Protein AF-A0A6V7JHS9-F1 (afdb_monomer_lite)

Radius of gyration: 16.71 Å; chains: 1; bounding box: 34×28×44 Å

Sequence (81 aa):
NTLQTEIRKLFPHLVNPDLKHEFHFVHRLDYATSGVICIALNRHAARAASTAFEKRCAKKYYLALVHGYVQQPSLLINKPI

Foldseek 3Di:
DDPLVVCCVVPVVLADPVDPSRWLFLDDDDPPDDDDTDTDSDDVSSVVSNVCVVVVVDDDDDDDDDPDDDPDPDDDDDDDD

Structure (mmCIF, N/CA/C/O backbone):
data_AF-A0A6V7JHS9-F1
#
_entry.id   AF-A0A6V7JHS9-F1
#
loop_
_atom_site.group_PDB
_atom_site.id
_atom_site.type_symbol
_atom_site.label_atom_id
_atom_site.label_alt_id
_atom_site.label_comp_id
_atom_site.label_asym_id
_atom_site.label_entity_id
_atom_site.label_seq_id
_atom_site.pdbx_PDB_ins_code
_atom_site.Cartn_x
_atom_site.Cartn_y
_atom_site.Cartn_z
_atom_site.occupancy
_atom_site.B_iso_or_equiv
_atom_site.auth_seq_id
_atom_site.auth_comp_id
_atom_site.auth_asym_id
_atom_site.auth_atom_id
_atom_site.pdbx_PDB_model_num
ATOM 1 N N . ASN A 1 1 ? -2.560 -16.752 -4.712 1.00 82.12 1 ASN A N 1
ATOM 2 C CA . ASN A 1 1 ? -2.559 -15.591 -5.624 1.00 82.12 1 ASN A CA 1
ATOM 3 C C . ASN A 1 1 ? -1.950 -14.409 -4.878 1.00 82.12 1 ASN A C 1
ATOM 5 O O . ASN A 1 1 ? -2.325 -14.234 -3.727 1.00 82.12 1 ASN A O 1
ATOM 9 N N . THR A 1 2 ? -0.982 -13.678 -5.437 1.00 96.25 2 THR A N 1
ATOM 10 C CA . THR A 1 2 ? -0.305 -12.561 -4.740 1.00 96.25 2 THR A CA 1
ATOM 11 C C . THR A 1 2 ? -0.551 -11.243 -5.464 1.00 96.25 2 THR A C 1
ATOM 13 O O . THR A 1 2 ? -0.834 -11.234 -6.661 1.00 96.25 2 THR A O 1
ATOM 16 N N . LEU A 1 3 ? -0.384 -10.119 -4.761 1.00 96.06 3 LEU A N 1
ATOM 17 C CA . LEU A 1 3 ? -0.504 -8.795 -5.373 1.00 96.06 3 LEU A CA 1
ATOM 18 C C . LEU A 1 3 ? 0.482 -8.607 -6.541 1.00 96.06 3 LEU A C 1
ATOM 20 O O . LEU A 1 3 ? 0.100 -8.078 -7.578 1.00 96.06 3 LEU A O 1
ATOM 24 N N . GLN A 1 4 ? 1.716 -9.110 -6.417 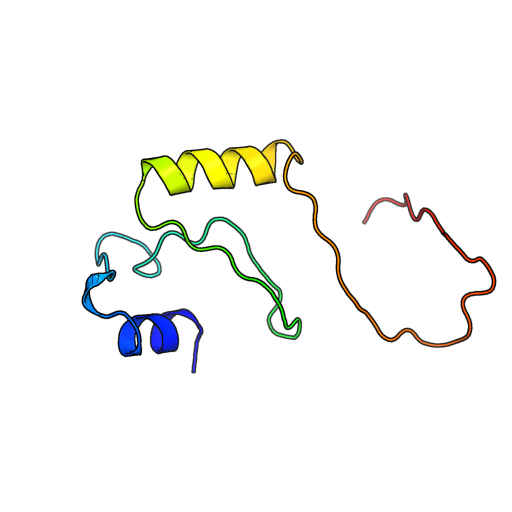1.00 97.19 4 GLN A N 1
ATOM 25 C CA . GLN A 1 4 ? 2.689 -9.132 -7.515 1.00 97.19 4 GLN A CA 1
ATOM 26 C C . GLN A 1 4 ? 2.126 -9.847 -8.751 1.00 97.19 4 GLN A C 1
ATOM 28 O O . GLN A 1 4 ? 2.212 -9.323 -9.860 1.00 97.19 4 GLN A O 1
ATOM 33 N N . THR A 1 5 ? 1.560 -11.046 -8.571 1.00 97.50 5 THR A N 1
ATOM 34 C CA . THR A 1 5 ? 1.013 -11.836 -9.680 1.00 97.50 5 THR A CA 1
ATOM 35 C C . THR A 1 5 ? -0.146 -11.114 -10.367 1.00 97.50 5 THR A C 1
ATOM 37 O O . THR A 1 5 ? -0.215 -11.118 -11.593 1.00 97.50 5 THR A O 1
ATOM 40 N N . GLU A 1 6 ? -1.022 -10.458 -9.606 1.00 97.44 6 GLU A N 1
ATOM 41 C CA . GLU A 1 6 ? -2.153 -9.708 -10.165 1.00 97.44 6 GLU A CA 1
ATOM 42 C C . GLU A 1 6 ? -1.710 -8.448 -10.915 1.00 97.44 6 GLU A C 1
ATOM 44 O O . GLU A 1 6 ? -2.154 -8.214 -12.037 1.00 97.44 6 GLU A O 1
ATOM 49 N N . ILE A 1 7 ? -0.763 -7.679 -10.371 1.00 97.06 7 ILE A N 1
ATOM 50 C CA . ILE A 1 7 ? -0.221 -6.496 -11.059 1.00 97.06 7 ILE A CA 1
ATOM 51 C C . ILE A 1 7 ? 0.497 -6.901 -12.342 1.00 97.06 7 ILE A C 1
ATOM 53 O O . ILE A 1 7 ? 0.324 -6.235 -13.356 1.00 97.06 7 ILE A O 1
ATOM 57 N N . ARG A 1 8 ? 1.251 -8.006 -12.340 1.00 97.75 8 ARG A N 1
ATOM 58 C CA . ARG A 1 8 ? 1.902 -8.525 -13.551 1.00 97.75 8 ARG A CA 1
ATOM 59 C C . ARG A 1 8 ? 0.892 -8.807 -14.666 1.00 97.75 8 ARG A C 1
ATOM 61 O O . ARG A 1 8 ? 1.172 -8.500 -15.819 1.00 97.75 8 ARG A O 1
ATOM 68 N N . LYS A 1 9 ? -0.271 -9.377 -14.333 1.00 97.94 9 LYS A N 1
ATOM 69 C CA . LYS A 1 9 ? -1.342 -9.642 -15.308 1.00 97.94 9 LYS A CA 1
ATOM 70 C C . LYS A 1 9 ? -1.962 -8.350 -15.838 1.00 97.94 9 LYS A C 1
ATOM 72 O O . LYS A 1 9 ? -2.202 -8.245 -17.034 1.00 97.94 9 LYS A O 1
ATOM 77 N N . LEU A 1 10 ? -2.224 -7.389 -14.951 1.00 97.44 10 LEU A N 1
ATOM 78 C CA . LEU A 1 10 ? -2.886 -6.127 -15.296 1.00 97.44 10 LEU A CA 1
ATOM 79 C C . LEU A 1 10 ? -1.961 -5.157 -16.046 1.00 97.44 10 LEU A C 1
ATOM 81 O O . LEU A 1 10 ? -2.400 -4.455 -16.953 1.00 97.44 10 LEU A O 1
ATOM 85 N N . PHE A 1 11 ? -0.678 -5.125 -15.687 1.00 96.88 11 PHE A N 1
ATOM 86 C CA . PHE A 1 11 ? 0.311 -4.172 -16.190 1.00 96.88 11 PHE A CA 1
ATOM 87 C C . PHE A 1 11 ? 1.634 -4.863 -16.566 1.00 96.88 11 PHE A C 1
ATOM 89 O O . PHE A 1 11 ? 2.684 -4.563 -15.990 1.00 96.88 11 PHE A O 1
ATOM 96 N N . PRO A 1 12 ? 1.632 -5.771 -17.558 1.00 97.19 12 PRO A N 1
ATOM 97 C CA . PRO A 1 12 ? 2.821 -6.546 -17.920 1.00 97.19 12 PRO A CA 1
ATOM 98 C C . PRO A 1 12 ? 3.992 -5.677 -18.407 1.00 97.19 12 PRO A C 1
ATOM 100 O O . PRO A 1 12 ? 5.147 -6.042 -18.226 1.00 97.19 12 PRO A O 1
ATOM 103 N N . HIS A 1 13 ? 3.712 -4.499 -18.973 1.00 96.56 13 HIS A N 1
ATOM 104 C CA . HIS A 1 13 ? 4.727 -3.555 -19.458 1.00 96.56 13 HIS A CA 1
ATOM 105 C C . HIS A 1 13 ? 5.483 -2.816 -18.337 1.00 96.56 13 HIS A C 1
ATOM 107 O O . HIS A 1 13 ? 6.465 -2.136 -18.616 1.00 96.56 13 HIS A O 1
ATOM 113 N N . LEU A 1 14 ? 5.029 -2.924 -17.083 1.00 96.25 14 LEU A N 1
ATOM 114 C CA . LEU A 1 14 ? 5.672 -2.307 -15.915 1.00 96.25 14 LEU A CA 1
ATOM 115 C C . LEU A 1 14 ? 6.571 -3.277 -15.136 1.00 96.25 14 LEU A C 1
ATOM 117 O O . LEU A 1 14 ? 7.155 -2.890 -14.126 1.00 96.25 14 LEU A O 1
ATOM 121 N N . VAL A 1 15 ? 6.662 -4.531 -15.577 1.00 97.62 15 VAL A N 1
ATOM 122 C CA . VAL A 1 15 ? 7.477 -5.569 -14.939 1.00 97.62 15 VAL A CA 1
ATOM 123 C C . VAL A 1 15 ? 8.956 -5.238 -15.105 1.00 97.62 15 VAL A C 1
ATOM 125 O O . VAL A 1 15 ? 9.434 -5.039 -16.219 1.00 97.62 15 VAL A O 1
ATOM 128 N N . ASN A 1 16 ? 9.697 -5.240 -14.000 1.00 97.50 16 ASN A N 1
ATOM 129 C CA . ASN A 1 16 ? 11.147 -5.106 -13.997 1.00 97.50 16 ASN A CA 1
ATOM 130 C C . ASN A 1 16 ? 11.796 -6.343 -13.346 1.00 97.50 16 ASN A C 1
ATOM 132 O O . ASN A 1 16 ? 11.809 -6.432 -12.118 1.00 97.50 16 ASN A O 1
ATOM 136 N N . PRO A 1 17 ? 12.360 -7.283 -14.125 1.00 96.50 17 PRO A N 1
ATOM 137 C CA . PRO A 1 17 ? 12.895 -8.542 -13.601 1.00 96.50 17 PRO A CA 1
ATOM 138 C C . PRO A 1 17 ? 14.098 -8.36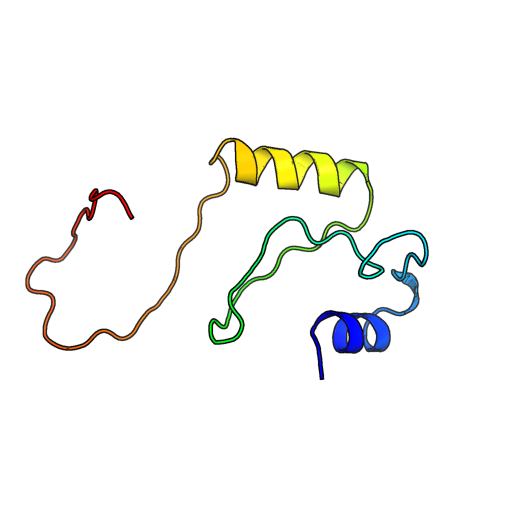8 -12.660 1.00 96.50 17 PRO A C 1
ATOM 140 O O . PRO A 1 17 ? 14.375 -9.265 -11.868 1.00 96.50 17 PRO A O 1
ATOM 143 N N . ASP A 1 18 ? 14.766 -7.211 -12.678 1.00 97.06 18 ASP A N 1
ATOM 144 C CA . ASP A 1 18 ? 15.894 -6.918 -11.786 1.00 97.06 18 ASP A CA 1
ATOM 145 C C . ASP A 1 18 ? 15.441 -6.571 -10.353 1.00 97.06 18 ASP A C 1
ATOM 147 O O . ASP A 1 18 ? 16.259 -6.398 -9.445 1.00 97.06 18 ASP A O 1
ATOM 151 N N . LEU A 1 19 ? 14.129 -6.447 -10.115 1.00 96.38 19 LEU A N 1
ATOM 152 C CA . LEU A 1 19 ? 13.553 -6.185 -8.797 1.00 96.38 19 LEU A CA 1
ATOM 153 C C . LEU A 1 19 ? 13.076 -7.478 -8.129 1.00 96.38 19 LEU A C 1
ATOM 155 O O . LEU A 1 19 ? 12.392 -8.296 -8.737 1.00 96.38 19 LEU A O 1
ATOM 159 N N . LYS A 1 20 ? 13.310 -7.599 -6.813 1.00 89.81 20 LYS A N 1
ATOM 160 C CA . LYS A 1 20 ? 12.923 -8.763 -5.983 1.00 89.81 20 LYS A CA 1
ATOM 161 C C . L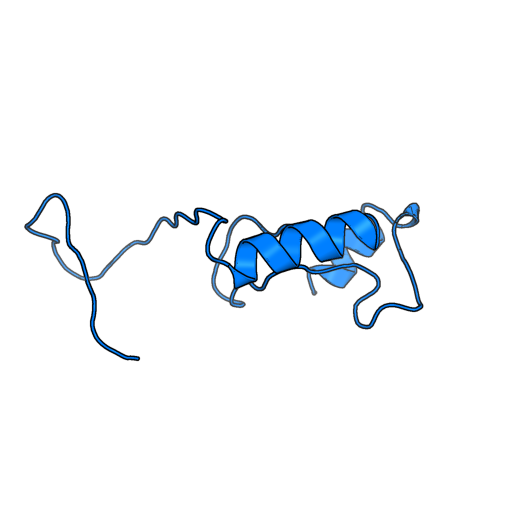YS A 1 20 ? 11.458 -9.209 -6.146 1.00 89.81 20 LYS A C 1
ATOM 163 O O . LYS A 1 20 ? 11.157 -10.390 -6.007 1.00 89.81 20 LYS A O 1
ATOM 168 N N . HIS A 1 21 ? 10.553 -8.267 -6.402 1.00 95.38 21 HIS A N 1
ATOM 169 C CA . HIS A 1 21 ? 9.122 -8.519 -6.615 1.00 95.38 21 HIS A CA 1
ATOM 170 C C . HIS A 1 21 ? 8.631 -7.931 -7.936 1.00 95.38 21 HIS A C 1
ATOM 172 O O . HIS A 1 21 ? 7.460 -7.595 -8.051 1.00 95.38 21 HIS A O 1
ATOM 178 N N . GLU A 1 22 ? 9.541 -7.732 -8.889 1.00 97.81 22 GLU A N 1
ATOM 179 C CA . GLU A 1 22 ? 9.317 -7.133 -10.211 1.00 97.81 22 GLU A CA 1
ATOM 180 C C . GLU A 1 22 ? 8.812 -5.684 -10.244 1.00 97.81 22 GLU A C 1
ATOM 182 O O . GLU A 1 22 ? 8.766 -5.063 -11.301 1.00 97.81 22 GLU A O 1
ATOM 187 N N . PHE A 1 23 ? 8.467 -5.124 -9.088 1.00 98.06 23 PHE A N 1
ATOM 188 C CA . PHE A 1 23 ? 7.931 -3.781 -8.927 1.00 98.06 23 PHE A CA 1
ATOM 189 C C . PHE A 1 23 ? 8.558 -3.104 -7.705 1.00 98.06 23 PHE A C 1
ATOM 191 O O . PHE A 1 23 ? 9.004 -3.763 -6.758 1.00 98.06 23 PHE A O 1
ATOM 198 N N . HIS A 1 24 ? 8.560 -1.769 -7.686 1.00 97.50 24 HIS A N 1
ATOM 199 C CA . HIS A 1 24 ? 9.019 -1.004 -6.529 1.00 97.50 24 HIS A CA 1
ATOM 200 C C . HIS A 1 24 ? 7.906 -0.857 -5.482 1.00 97.50 24 HIS A C 1
ATOM 202 O O . HIS A 1 24 ? 7.205 0.156 -5.431 1.00 97.50 24 HIS A O 1
ATOM 208 N N . PHE A 1 25 ? 7.766 -1.852 -4.608 1.00 97.25 25 PHE A N 1
ATOM 209 C CA . PHE A 1 25 ? 6.960 -1.716 -3.393 1.00 97.25 25 PHE A CA 1
ATOM 210 C C . PHE A 1 25 ? 7.659 -0.774 -2.403 1.00 97.25 25 PHE A C 1
ATOM 212 O O . PHE A 1 25 ? 8.770 -1.055 -1.955 1.00 97.25 25 PHE A O 1
ATOM 219 N N . VAL A 1 26 ? 7.016 0.349 -2.072 1.00 97.25 26 VAL A N 1
ATOM 220 C CA . VAL A 1 26 ? 7.604 1.407 -1.217 1.00 97.25 26 VAL A CA 1
ATOM 221 C C . VAL A 1 26 ? 7.122 1.352 0.233 1.00 97.25 26 VAL A C 1
ATOM 223 O O . VAL A 1 26 ? 7.655 2.039 1.100 1.00 97.25 26 VAL A O 1
ATOM 226 N N . HIS A 1 27 ? 6.111 0.529 0.510 1.00 97.06 27 HIS A N 1
ATOM 227 C CA . HIS A 1 27 ? 5.613 0.229 1.849 1.00 97.06 27 HIS A CA 1
ATOM 228 C C . HIS A 1 27 ? 4.947 -1.155 1.866 1.00 97.06 27 HIS A C 1
ATOM 230 O O . HIS A 1 27 ? 4.912 -1.843 0.844 1.00 97.06 27 HIS A O 1
ATOM 236 N N . ARG A 1 28 ? 4.468 -1.586 3.036 1.00 96.25 28 ARG A N 1
ATOM 237 C CA . ARG A 1 28 ? 3.836 -2.894 3.239 1.00 96.25 28 ARG A CA 1
ATOM 238 C C . ARG A 1 28 ? 2.449 -2.720 3.845 1.00 96.25 28 ARG A C 1
ATOM 240 O O . ARG A 1 28 ? 2.236 -1.803 4.636 1.00 96.25 28 ARG A O 1
ATOM 247 N N . LEU A 1 29 ? 1.569 -3.656 3.518 1.00 97.31 29 LEU A N 1
ATOM 248 C CA . LEU A 1 29 ? 0.276 -3.853 4.156 1.00 97.31 29 LEU A CA 1
ATOM 249 C C . LEU A 1 29 ? 0.204 -5.311 4.612 1.00 97.31 29 LEU A C 1
ATOM 251 O O . LEU A 1 29 ? 0.668 -6.198 3.889 1.00 97.31 29 LEU A O 1
ATOM 255 N N . ASP A 1 30 ? -0.321 -5.548 5.810 1.00 96.94 30 ASP A N 1
ATOM 256 C CA . ASP A 1 30 ? -0.440 -6.904 6.345 1.00 96.94 30 ASP A CA 1
ATOM 257 C C . ASP A 1 30 ? -1.433 -7.728 5.523 1.00 96.94 30 ASP A C 1
ATOM 259 O O . ASP A 1 30 ? -2.380 -7.190 4.954 1.00 96.94 30 ASP A O 1
ATOM 263 N N . TYR A 1 31 ? -1.241 -9.048 5.482 1.00 96.44 31 TYR A N 1
ATOM 264 C CA . TYR A 1 31 ? -2.030 -9.950 4.633 1.00 96.44 31 TYR A CA 1
ATOM 265 C C . TYR A 1 31 ? -3.549 -9.832 4.850 1.00 96.44 31 TYR A C 1
ATOM 267 O O . TYR A 1 31 ? -4.310 -9.839 3.887 1.00 96.44 31 TYR A O 1
ATOM 275 N N . ALA A 1 32 ? -3.986 -9.709 6.107 1.00 96.94 32 ALA A N 1
ATOM 276 C CA . ALA A 1 32 ? -5.401 -9.597 6.464 1.00 96.94 32 ALA A CA 1
ATOM 277 C C . ALA A 1 32 ? -5.946 -8.158 6.378 1.00 96.94 32 ALA A C 1
ATOM 279 O O . ALA A 1 32 ? -7.125 -7.933 6.647 1.00 96.94 32 ALA A O 1
ATOM 280 N N . THR A 1 33 ? -5.111 -7.183 6.009 1.00 97.31 33 THR A N 1
ATOM 281 C CA . THR A 1 33 ? -5.496 -5.775 5.917 1.00 97.31 33 THR A CA 1
ATOM 282 C C . THR A 1 33 ? -5.756 -5.411 4.461 1.00 97.31 33 THR A C 1
ATOM 284 O O . THR A 1 33 ? -4.863 -5.440 3.6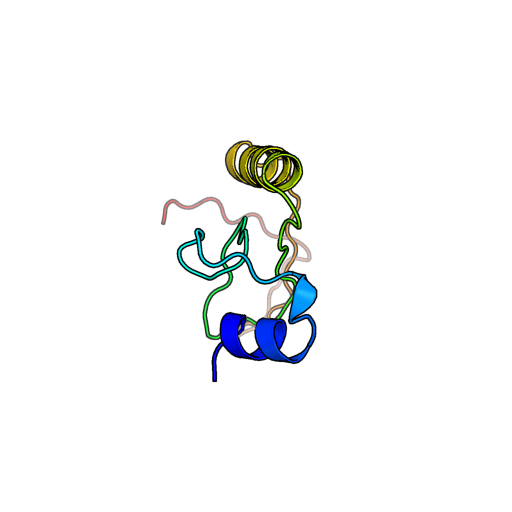18 1.00 97.31 33 THR A O 1
ATOM 287 N N . SER A 1 34 ? -6.991 -5.026 4.151 1.00 97.12 34 SER A N 1
ATOM 288 C CA . SER A 1 34 ? -7.335 -4.428 2.860 1.00 97.12 34 SER A CA 1
ATOM 289 C C . SER A 1 34 ? -6.916 -2.960 2.795 1.00 97.12 34 SER A C 1
ATOM 291 O O . SER A 1 34 ? -6.846 -2.287 3.824 1.00 97.12 34 SER A O 1
ATOM 293 N N . GLY A 1 35 ? -6.745 -2.419 1.590 1.00 96.81 35 GLY A N 1
ATOM 294 C CA . GLY A 1 35 ? -6.642 -0.976 1.395 1.00 96.81 35 GLY A CA 1
ATOM 295 C C . GLY A 1 35 ? -5.608 -0.572 0.357 1.00 96.81 35 GLY A C 1
ATOM 296 O O . GLY A 1 35 ? -5.323 -1.300 -0.592 1.00 96.81 35 GLY A O 1
ATOM 297 N N . VAL A 1 36 ? -5.073 0.633 0.536 1.00 97.06 36 VAL A N 1
ATOM 298 C CA . VAL A 1 36 ? -4.197 1.282 -0.441 1.00 97.06 36 VAL A CA 1
ATOM 299 C C . VAL A 1 36 ? -2.767 0.756 -0.325 1.00 97.06 36 VAL A C 1
ATOM 301 O O . VAL A 1 36 ? -2.103 0.940 0.694 1.00 97.06 36 VAL A O 1
ATOM 304 N N . ILE A 1 37 ? -2.258 0.186 -1.417 1.00 97.12 37 ILE A N 1
ATOM 305 C CA . ILE A 1 37 ? -0.833 -0.085 -1.640 1.00 97.12 37 ILE A CA 1
ATOM 306 C C . ILE A 1 37 ? -0.307 0.925 -2.666 1.00 97.12 37 ILE A C 1
ATOM 308 O O . ILE A 1 37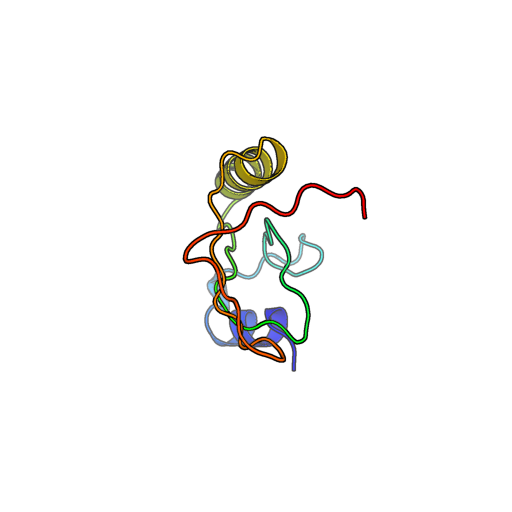 ? -0.931 1.156 -3.696 1.00 97.12 37 ILE A O 1
ATOM 312 N N . CYS A 1 38 ? 0.855 1.521 -2.391 1.00 96.81 38 CYS A N 1
ATOM 313 C CA . CYS A 1 38 ? 1.541 2.427 -3.309 1.00 96.81 38 CYS A CA 1
ATOM 314 C C . CYS A 1 38 ? 2.726 1.690 -3.932 1.00 96.81 38 CYS A C 1
ATOM 316 O O . CYS A 1 38 ? 3.506 1.048 -3.223 1.00 96.81 38 CYS A O 1
ATOM 318 N N . ILE A 1 39 ? 2.845 1.785 -5.254 1.00 97.38 39 ILE A N 1
ATOM 319 C CA . ILE A 1 39 ? 3.892 1.136 -6.041 1.00 97.38 39 ILE A CA 1
ATOM 320 C C . ILE A 1 39 ? 4.508 2.197 -6.930 1.00 97.38 39 ILE A C 1
ATOM 322 O O . ILE A 1 39 ? 3.810 2.875 -7.683 1.00 97.38 39 ILE A O 1
ATOM 326 N N . ALA A 1 40 ? 5.818 2.366 -6.819 1.00 97.94 40 ALA A N 1
ATOM 327 C CA . ALA A 1 40 ? 6.531 3.325 -7.639 1.00 97.94 40 ALA A CA 1
ATOM 328 C C . ALA A 1 40 ? 6.838 2.737 -9.022 1.00 97.94 40 ALA A C 1
ATOM 330 O O . ALA A 1 40 ? 7.227 1.580 -9.155 1.00 97.94 40 ALA A O 1
ATOM 331 N N . LEU A 1 41 ? 6.711 3.566 -10.057 1.00 97.06 41 LEU A N 1
ATOM 332 C CA . LEU A 1 41 ? 6.933 3.150 -11.447 1.00 97.06 41 LEU A CA 1
ATOM 333 C C . LEU A 1 41 ? 8.398 3.246 -11.887 1.00 97.06 41 LEU A C 1
ATOM 335 O O . LEU A 1 41 ? 8.761 2.779 -12.959 1.00 97.06 41 LEU A O 1
ATOM 339 N N . ASN A 1 42 ? 9.249 3.883 -11.082 1.00 97.00 42 ASN A N 1
ATOM 340 C CA . ASN A 1 42 ? 10.671 4.025 -11.361 1.00 97.00 42 ASN A CA 1
ATOM 341 C C . ASN A 1 42 ? 11.472 4.250 -10.072 1.00 97.00 42 ASN A C 1
ATOM 343 O O . ASN A 1 42 ? 10.923 4.544 -9.006 1.00 97.00 42 ASN A O 1
ATOM 347 N N . ARG A 1 43 ? 12.799 4.164 -10.195 1.00 97.25 43 ARG A N 1
ATOM 348 C CA . ARG A 1 43 ? 13.744 4.285 -9.079 1.00 97.25 43 ARG A CA 1
ATOM 349 C C . ARG A 1 43 ? 13.666 5.630 -8.349 1.00 97.25 43 ARG A C 1
ATOM 351 O O . ARG A 1 43 ? 13.815 5.664 -7.129 1.00 97.25 43 ARG A O 1
ATOM 358 N N . HIS A 1 44 ? 13.441 6.728 -9.072 1.00 98.38 44 HIS A N 1
ATOM 359 C CA . HIS A 1 44 ? 13.352 8.064 -8.477 1.00 98.38 44 HIS A CA 1
ATOM 360 C C . HIS A 1 44 ? 12.098 8.193 -7.601 1.00 98.38 44 HIS A C 1
ATOM 362 O O . HIS A 1 44 ? 12.192 8.573 -6.433 1.00 98.38 44 HIS A O 1
ATOM 368 N N . ALA A 1 45 ? 10.939 7.794 -8.131 1.00 98.44 45 ALA A N 1
ATOM 369 C CA . ALA A 1 45 ? 9.685 7.749 -7.388 1.00 98.44 45 ALA A CA 1
ATOM 370 C C . ALA A 1 45 ? 9.770 6.796 -6.188 1.00 98.44 45 ALA A C 1
ATOM 372 O O . ALA A 1 45 ? 9.305 7.141 -5.104 1.00 98.44 45 ALA A O 1
ATOM 373 N N . ALA A 1 46 ? 10.426 5.639 -6.350 1.00 98.12 46 ALA A N 1
ATOM 374 C CA . ALA A 1 46 ? 10.628 4.685 -5.265 1.00 98.12 46 ALA A CA 1
ATOM 375 C C . ALA A 1 46 ? 11.420 5.316 -4.115 1.00 98.12 46 ALA A C 1
ATOM 377 O O . ALA A 1 46 ? 10.992 5.263 -2.966 1.00 98.12 46 ALA A O 1
ATOM 378 N N . ARG A 1 47 ? 12.533 5.991 -4.429 1.00 98.25 47 ARG A N 1
ATOM 379 C CA . ARG A 1 47 ? 13.352 6.699 -3.438 1.00 98.25 47 ARG A CA 1
ATOM 380 C C . ARG A 1 47 ? 12.560 7.791 -2.721 1.00 98.25 47 ARG A C 1
ATOM 382 O O . ARG A 1 47 ? 12.603 7.858 -1.493 1.00 98.25 47 ARG A O 1
ATOM 389 N N . ALA A 1 48 ? 11.847 8.633 -3.468 1.00 98.44 48 ALA A N 1
ATOM 390 C CA . ALA A 1 48 ? 11.061 9.726 -2.904 1.00 98.44 48 ALA A CA 1
ATOM 391 C C . ALA A 1 48 ? 9.956 9.211 -1.967 1.00 98.44 48 ALA A C 1
ATOM 393 O O . ALA A 1 48 ? 9.853 9.663 -0.826 1.00 98.44 48 ALA A O 1
ATOM 394 N N . ALA A 1 49 ? 9.178 8.220 -2.411 1.00 98.31 49 ALA A N 1
ATOM 395 C CA . ALA A 1 49 ? 8.097 7.652 -1.617 1.00 98.31 49 ALA A CA 1
ATOM 396 C C . ALA A 1 49 ? 8.625 6.921 -0.375 1.00 98.31 49 ALA A C 1
ATOM 398 O O . ALA A 1 49 ? 8.166 7.217 0.726 1.00 98.31 49 ALA A O 1
ATOM 399 N N . SER A 1 50 ? 9.633 6.049 -0.511 1.00 97.88 50 SER A N 1
ATOM 400 C CA . SER A 1 50 ? 10.244 5.362 0.637 1.00 97.88 50 SER A CA 1
ATOM 401 C C . SER A 1 50 ? 10.774 6.352 1.678 1.00 97.88 50 SER A C 1
ATOM 403 O O . SER A 1 50 ? 10.529 6.173 2.868 1.00 97.88 50 SER A O 1
ATOM 405 N N . THR A 1 51 ? 11.397 7.451 1.237 1.00 98.19 51 THR A N 1
ATOM 406 C CA . THR A 1 51 ? 11.869 8.521 2.134 1.00 98.19 51 THR A CA 1
ATOM 407 C C . THR A 1 51 ? 10.708 9.181 2.885 1.00 98.19 51 THR A C 1
ATOM 409 O O . THR A 1 51 ? 10.823 9.472 4.074 1.00 98.19 51 THR A O 1
ATOM 412 N N . ALA A 1 52 ? 9.570 9.412 2.224 1.00 98.31 52 ALA A N 1
ATOM 413 C CA . ALA A 1 52 ? 8.390 9.990 2.864 1.00 98.31 52 ALA A CA 1
ATOM 414 C C . ALA A 1 52 ? 7.764 9.052 3.914 1.00 98.31 52 ALA A C 1
ATOM 416 O O . ALA A 1 52 ? 7.278 9.530 4.943 1.00 98.31 52 ALA A O 1
ATOM 417 N N . PHE A 1 53 ? 7.788 7.732 3.690 1.00 97.94 53 PHE A N 1
ATOM 418 C CA . PHE A 1 53 ? 7.368 6.747 4.694 1.00 97.94 53 PHE A CA 1
ATOM 419 C C . PHE A 1 53 ? 8.343 6.688 5.876 1.00 97.94 53 PHE A C 1
ATOM 421 O O . PHE A 1 53 ? 7.899 6.727 7.023 1.00 97.94 53 PHE A O 1
ATOM 428 N N . GLU A 1 54 ? 9.650 6.646 5.605 1.00 97.56 54 GLU A N 1
ATOM 429 C CA . GLU A 1 54 ? 10.713 6.603 6.617 1.00 97.56 54 GLU A CA 1
ATOM 430 C C . GLU A 1 54 ? 10.681 7.835 7.531 1.00 97.56 54 GLU A C 1
ATOM 432 O O . GLU A 1 54 ? 10.651 7.711 8.755 1.00 97.56 54 GLU A O 1
ATOM 437 N N . LYS A 1 55 ? 10.578 9.033 6.944 1.00 98.00 55 LYS A N 1
ATOM 438 C CA . LYS A 1 55 ? 10.501 10.308 7.674 1.00 98.00 55 LYS A CA 1
ATOM 439 C C . LYS A 1 55 ? 9.126 10.597 8.287 1.00 98.00 55 LYS A C 1
ATOM 441 O O . LYS A 1 55 ? 8.918 11.683 8.818 1.00 98.00 55 LYS A O 1
ATOM 446 N N . ARG A 1 56 ? 8.175 9.653 8.214 1.00 96.62 56 ARG A N 1
ATOM 447 C CA . ARG A 1 56 ? 6.790 9.796 8.709 1.00 96.62 56 ARG A CA 1
ATOM 448 C C . ARG A 1 56 ? 6.032 10.997 8.119 1.00 96.62 56 ARG A C 1
ATOM 450 O O . ARG A 1 56 ? 5.098 11.504 8.733 1.00 96.62 56 ARG A O 1
ATOM 457 N N . CYS A 1 57 ? 6.395 11.433 6.913 1.00 97.94 57 CYS A N 1
ATOM 458 C CA . CYS A 1 57 ? 5.672 12.478 6.182 1.00 97.94 57 CYS A CA 1
ATOM 459 C C . CYS A 1 57 ? 4.389 11.935 5.530 1.00 97.94 57 CYS A C 1
ATOM 461 O O . CYS A 1 57 ? 3.436 12.682 5.311 1.00 97.94 57 CYS A O 1
ATOM 463 N N . ALA A 1 58 ? 4.349 10.633 5.227 1.00 97.06 58 ALA A N 1
ATOM 464 C CA . ALA A 1 58 ? 3.151 9.967 4.731 1.00 97.06 58 ALA A CA 1
ATOM 465 C C . ALA A 1 58 ? 2.074 9.869 5.831 1.00 97.06 58 ALA A C 1
ATOM 467 O O . ALA A 1 58 ? 2.260 9.177 6.835 1.00 97.06 58 ALA A O 1
ATOM 468 N N . LYS A 1 59 ? 0.923 10.518 5.617 1.00 97.25 59 LYS A N 1
ATOM 469 C CA . LYS A 1 59 ? -0.263 10.394 6.480 1.00 97.25 59 LYS A CA 1
ATOM 470 C C . LYS A 1 59 ? -1.046 9.139 6.095 1.00 97.25 59 LYS A C 1
ATOM 472 O O . LYS A 1 59 ? -1.407 8.974 4.934 1.00 97.25 59 LYS A O 1
ATOM 477 N N . LYS A 1 60 ? -1.298 8.258 7.064 1.00 96.81 60 LYS A N 1
ATOM 478 C CA . LYS A 1 60 ? -1.980 6.972 6.865 1.00 96.81 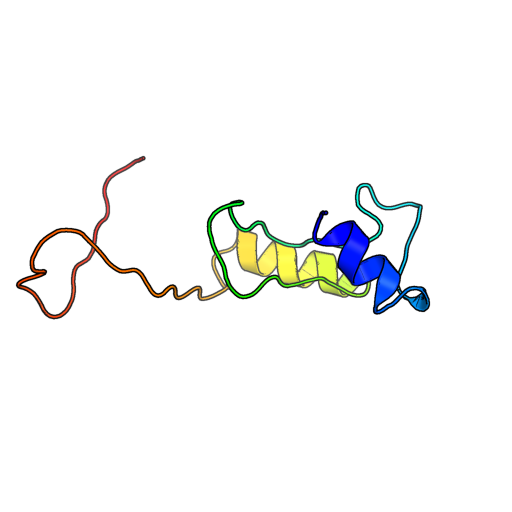60 LYS A CA 1
ATOM 479 C C . LYS A 1 60 ? -3.216 6.917 7.755 1.00 96.81 60 LYS A C 1
ATOM 481 O O . LYS A 1 60 ? -3.098 7.153 8.953 1.00 96.81 60 LYS A O 1
ATOM 486 N N . TYR A 1 61 ? -4.359 6.585 7.170 1.00 97.56 61 TYR A N 1
ATOM 487 C CA . TYR A 1 61 ? -5.635 6.446 7.867 1.00 97.56 61 TYR A CA 1
ATOM 488 C C . TYR A 1 61 ? -6.233 5.087 7.522 1.00 97.56 61 TYR A C 1
ATOM 490 O O . TYR A 1 61 ? -6.170 4.663 6.369 1.00 97.56 61 TYR A O 1
ATOM 498 N N . TYR A 1 62 ? -6.800 4.421 8.521 1.00 97.56 62 TYR A N 1
ATOM 499 C CA . TYR A 1 62 ? -7.405 3.103 8.383 1.00 97.56 62 TYR A CA 1
ATOM 500 C C . TYR A 1 62 ? -8.784 3.116 9.022 1.00 97.56 62 TYR A C 1
ATOM 502 O O . TYR A 1 62 ? -9.009 3.810 10.013 1.00 97.56 62 TYR A O 1
ATOM 510 N N . LEU A 1 63 ? -9.687 2.326 8.454 1.00 97.94 63 LEU A N 1
ATOM 511 C CA . LEU A 1 63 ? -10.961 2.005 9.076 1.00 97.94 63 LEU A CA 1
ATOM 512 C C . LEU A 1 63 ? -10.846 0.631 9.725 1.00 97.94 63 LEU A C 1
ATOM 514 O O . LEU A 1 63 ? -10.264 -0.285 9.146 1.00 97.94 63 LEU A O 1
ATOM 518 N N . ALA A 1 64 ? -11.404 0.503 10.922 1.00 96.81 64 ALA A N 1
ATOM 519 C CA . ALA A 1 64 ? -11.437 -0.746 11.659 1.00 96.81 64 ALA A CA 1
ATOM 520 C C . ALA A 1 64 ? -12.768 -0.875 12.399 1.00 96.81 64 ALA A C 1
ATOM 522 O O . ALA A 1 64 ? -13.287 0.105 12.935 1.00 96.81 64 ALA A O 1
ATOM 523 N N . LEU A 1 65 ? -13.287 -2.099 12.450 1.00 97.12 65 LEU A N 1
ATOM 524 C CA . LEU A 1 65 ? -14.305 -2.486 13.417 1.00 97.12 65 LEU A CA 1
ATOM 525 C C . LEU A 1 65 ? -13.584 -3.040 14.643 1.00 97.12 65 LEU A C 1
ATOM 527 O O . LEU A 1 65 ? -12.709 -3.896 14.515 1.00 97.12 65 LEU A O 1
ATOM 531 N N . VAL A 1 66 ? -13.931 -2.527 15.818 1.00 96.25 66 VAL A N 1
ATOM 532 C CA . VAL A 1 66 ? -13.295 -2.898 17.085 1.00 96.25 66 VAL A CA 1
ATOM 533 C C . VAL A 1 66 ? -14.308 -3.537 18.022 1.00 96.25 66 VAL A C 1
ATOM 535 O O . VAL A 1 66 ? -15.510 -3.306 17.914 1.00 96.25 66 VAL A O 1
ATOM 538 N N . HIS A 1 67 ? -13.817 -4.356 18.944 1.00 98.06 67 HIS A N 1
ATOM 539 C CA . HIS A 1 67 ? -14.654 -4.973 19.961 1.00 98.06 67 HIS A CA 1
ATOM 540 C C . HIS A 1 67 ? -15.031 -3.958 21.056 1.00 98.06 67 HIS A C 1
ATOM 542 O O . HIS A 1 67 ? -14.158 -3.289 21.610 1.00 98.06 67 HIS A O 1
ATOM 548 N N . GLY A 1 68 ? -16.316 -3.903 21.417 1.00 97.00 68 GLY A N 1
ATOM 549 C CA . GLY A 1 68 ? -16.848 -3.003 22.445 1.00 97.00 68 GLY A CA 1
ATOM 550 C C . GLY A 1 68 ? -17.183 -1.596 21.935 1.00 97.00 68 GLY A C 1
ATOM 551 O O . GLY A 1 68 ? -17.196 -1.336 20.734 1.00 97.00 68 GLY A O 1
ATOM 552 N N . TYR A 1 69 ? -17.474 -0.684 22.868 1.00 95.81 69 TYR A N 1
ATOM 553 C CA . TYR A 1 69 ? -17.876 0.694 22.569 1.00 95.81 69 TYR A CA 1
ATOM 554 C C . TYR A 1 69 ? -16.769 1.681 22.940 1.00 95.81 69 TYR A C 1
ATOM 556 O O . TYR A 1 69 ? -16.392 1.801 24.107 1.00 95.81 69 TYR A O 1
ATOM 564 N N . VAL A 1 70 ? -16.271 2.423 21.950 1.00 95.44 70 VAL A N 1
ATOM 565 C CA . VAL A 1 70 ? -15.329 3.525 22.178 1.00 95.44 70 VAL A CA 1
ATOM 566 C C . VAL A 1 70 ? -16.117 4.725 22.710 1.00 95.44 70 VAL A C 1
ATOM 568 O O . VAL A 1 70 ? -16.910 5.316 21.986 1.00 95.44 70 VAL A O 1
ATOM 571 N N . GLN A 1 71 ? -15.930 5.067 23.987 1.00 95.38 71 GLN A N 1
ATOM 572 C CA . GLN A 1 71 ? -16.714 6.119 24.655 1.00 95.38 71 GLN A CA 1
ATOM 573 C C . GLN A 1 71 ? -16.314 7.544 24.247 1.00 95.38 71 GLN A C 1
ATOM 575 O O . GLN A 1 71 ? -17.124 8.463 24.324 1.00 95.38 71 GLN A O 1
ATOM 580 N N . GLN A 1 72 ? -15.055 7.741 23.854 1.00 95.38 72 GLN A N 1
ATOM 581 C CA . GLN A 1 72 ? -14.513 9.051 23.500 1.00 95.38 72 GLN A CA 1
ATOM 582 C C . GLN A 1 72 ? -14.546 9.242 21.977 1.00 95.38 72 GLN A C 1
ATOM 584 O O . GLN A 1 72 ? -14.233 8.303 21.247 1.00 95.38 72 GLN A O 1
ATOM 589 N N . PRO A 1 73 ? -14.842 10.452 21.471 1.00 94.81 73 PRO A N 1
ATOM 590 C CA . PRO A 1 73 ? -14.847 10.719 20.030 1.00 94.81 73 PRO A CA 1
ATOM 591 C C . PRO A 1 73 ? -13.446 10.661 19.397 1.00 94.81 73 PRO A C 1
ATOM 593 O O . PRO A 1 73 ? -13.320 10.556 18.180 1.00 94.81 73 PRO A O 1
ATOM 596 N N . SER A 1 74 ? -12.389 10.754 20.208 1.00 95.50 74 SER A N 1
ATOM 597 C CA . SER A 1 74 ? -10.993 10.653 19.785 1.00 95.50 74 SER A CA 1
ATOM 598 C C . SER A 1 74 ? -10.142 10.105 20.927 1.00 95.50 74 SER A C 1
ATOM 600 O O . SER A 1 74 ? -10.393 10.421 22.090 1.00 95.50 74 SER A O 1
ATOM 602 N N . LEU A 1 75 ? -9.132 9.302 20.589 1.00 95.06 75 LEU A N 1
ATOM 603 C CA . LEU A 1 75 ? -8.200 8.698 21.535 1.00 95.06 75 LEU A CA 1
ATOM 604 C C . LEU A 1 75 ? -6.782 8.700 20.953 1.00 95.06 75 LEU A C 1
ATOM 606 O O . LEU A 1 75 ? -6.580 8.339 19.793 1.00 95.06 75 LEU A O 1
ATOM 610 N N . LEU A 1 76 ? -5.793 9.041 21.782 1.00 96.06 76 LEU A N 1
ATOM 611 C CA . LEU A 1 76 ? -4.376 8.860 21.472 1.00 96.06 76 LEU A CA 1
ATOM 612 C C . LEU A 1 76 ? -3.835 7.644 22.229 1.00 96.06 76 LEU A C 1
ATOM 614 O O . LEU A 1 76 ? -3.762 7.648 23.456 1.00 96.06 76 LEU A O 1
ATOM 618 N N . ILE A 1 77 ? -3.404 6.621 21.494 1.00 94.88 77 ILE A N 1
ATOM 619 C CA . ILE A 1 77 ? -2.716 5.454 22.055 1.00 94.88 77 ILE A CA 1
ATOM 620 C C . ILE A 1 77 ? -1.219 5.608 21.770 1.00 94.88 77 ILE A C 1
ATOM 622 O O . ILE A 1 77 ? -0.792 5.474 20.628 1.00 94.88 77 ILE A O 1
ATOM 626 N N . ASN A 1 78 ? -0.424 5.894 22.804 1.00 96.50 78 ASN A N 1
ATOM 627 C CA . ASN A 1 78 ? 1.029 6.091 22.705 1.00 96.50 78 ASN A CA 1
ATOM 628 C C . ASN A 1 78 ? 1.790 5.183 23.688 1.00 96.50 78 ASN A C 1
ATOM 630 O O . ASN A 1 78 ? 2.539 5.651 24.543 1.00 96.50 78 ASN A O 1
ATOM 634 N N . LYS A 1 79 ? 1.530 3.874 23.616 1.00 96.38 79 LYS A N 1
ATOM 635 C CA . LYS A 1 79 ? 2.291 2.853 24.351 1.00 96.38 79 LYS A CA 1
ATOM 636 C C . LYS A 1 79 ? 3.333 2.227 23.414 1.00 96.38 79 LYS A C 1
ATOM 638 O O . LYS A 1 79 ? 3.016 2.062 22.235 1.00 96.38 79 LYS A O 1
ATOM 643 N N . PRO A 1 80 ? 4.543 1.886 23.899 1.00 96.00 80 PRO A N 1
ATOM 644 C CA . PRO A 1 80 ? 5.486 1.104 23.106 1.00 96.00 80 PRO A CA 1
ATOM 645 C C . PRO A 1 80 ? 4.874 -0.260 22.758 1.00 96.00 80 PRO A C 1
ATOM 647 O O . PRO A 1 80 ? 4.068 -0.792 23.526 1.00 96.00 80 PRO A O 1
ATOM 650 N N . ILE A 1 81 ? 5.251 -0.779 21.589 1.00 89.50 81 ILE A N 1
ATOM 651 C CA . ILE A 1 81 ? 4.869 -2.097 21.066 1.00 89.50 81 ILE A CA 1
ATOM 652 C C . ILE A 1 81 ? 6.112 -2.977 21.077 1.00 89.50 81 ILE A C 1
ATOM 654 O O . ILE A 1 81 ? 7.177 -2.448 20.678 1.00 89.50 81 ILE A O 1
#

Organism: NCBI:txid1563983

InterPro domains:
  IPR006145 Pseudouridine synthase, RsuA/RluA-like [PF00849] (15-68)
  IPR020103 Pseudouridine synthase, catalytic domain superfamily [SSF55120] (7-80)
  IPR050188 RluA Pseudouridine Synthase [PTHR21600] (18-71)

pLDDT: mean 96.67, std 2.17, range [82.12, 98.44]

Secondary structure (DSSP, 8-state):
--HHHHHHHH-GGG--TTSTTSSEE-S---TT--S---EESSHHHHHHHHHHHHTT-S--------SS---SS--------